Protein AF-D7D9I1-F1 (afdb_monomer)

pLDDT: mean 92.95, std 6.19, range [56.84, 98.31]

Solvent-accessible surface area (backbone atoms only — not comparable to full-atom values): 7046 Å² total; per-residue (Å²): 118,70,66,62,56,53,53,50,42,50,52,43,50,51,48,50,55,49,42,55,56,46,47,55,48,49,57,51,39,51,72,40,37,85,84,43,55,64,52,56,67,68,47,47,65,57,56,49,55,52,49,54,52,45,56,59,52,61,73,41,44,65,59,54,53,66,76,48,72,85,59,56,70,67,62,55,50,51,46,53,48,42,52,46,43,37,53,73,44,48,48,52,53,45,48,52,53,52,51,53,38,32,52,54,28,49,78,69,70,38,50,75,61,28,54,60,46,49,58,54,48,54,59,52,62,77,65,97

Mean predicted aligned error: 3.51 Å

Radius of gyration: 16.72 Å; Cα contacts (8 Å, |Δi|>4): 92; chains: 1; bounding box: 39×20×47 Å

Sequence (128 aa):
MNEYIYDYLSSLRDLVNAYEKLIDKLKYVKNASNSDPEKVDRIIPEIKGILEKTTILLSKYEDVIAINSDIDENTQQYLKTYYKYLKLVSIPYTYDLLNELKQVLIKHNYFKKAIKLDTLIKTLSQLT

Nearest PDB structures (foldseek):
  8gl3-assembly1_A  TM=3.095E-01  e=4.784E-01  synthetic construct
  8auw-assembly1_D  TM=3.550E-01  e=2.085E+00  Homo sapiens
  8e2i-assembly1_F  TM=4.427E-01  e=3.643E+00  Homo sapiens
  2b5u-assembly2_C  TM=2.970E-01  e=1.320E+00  Escherichia coli

Structure (mmCIF, N/CA/C/O backbone):
data_AF-D7D9I1-F1
#
_entry.id   AF-D7D9I1-F1
#
loop_
_atom_site.group_PDB
_atom_site.id
_atom_site.type_symbol
_atom_site.label_atom_id
_atom_site.label_alt_id
_atom_site.label_comp_id
_atom_site.label_asym_id
_atom_site.label_entity_id
_atom_site.label_seq_id
_atom_site.pdbx_PDB_ins_code
_atom_site.Cartn_x
_atom_site.Cartn_y
_atom_site.Cartn_z
_atom_site.occupancy
_atom_site.B_iso_or_equiv
_atom_site.auth_seq_id
_atom_site.auth_comp_id
_atom_site.auth_asym_id
_atom_site.auth_atom_id
_atom_site.pdbx_PDB_model_num
ATOM 1 N N . MET A 1 1 ? 22.738 -6.602 -17.758 1.00 56.84 1 MET A N 1
ATOM 2 C CA . MET A 1 1 ? 22.022 -5.306 -17.757 1.00 56.84 1 MET A CA 1
ATOM 3 C C . MET A 1 1 ? 20.513 -5.525 -17.843 1.00 56.84 1 MET A C 1
ATOM 5 O O . MET A 1 1 ? 19.826 -5.076 -16.942 1.00 56.84 1 MET A O 1
ATOM 9 N N . ASN A 1 2 ? 20.014 -6.335 -18.788 1.00 65.12 2 ASN A N 1
ATOM 10 C CA . ASN A 1 2 ? 18.577 -6.652 -18.894 1.00 65.12 2 ASN A CA 1
ATOM 11 C C . ASN A 1 2 ? 17.963 -7.422 -17.702 1.00 65.12 2 ASN A C 1
ATOM 13 O O . ASN A 1 2 ? 16.790 -7.243 -17.411 1.00 65.12 2 ASN A O 1
ATOM 17 N N . GLU A 1 3 ? 18.717 -8.255 -16.983 1.00 76.75 3 GLU A N 1
ATOM 18 C CA . GLU A 1 3 ? 18.172 -9.035 -15.853 1.00 76.75 3 GLU A CA 1
ATOM 19 C C . GLU A 1 3 ? 17.634 -8.141 -14.720 1.00 76.75 3 GLU A C 1
ATOM 21 O O . GLU A 1 3 ? 16.525 -8.343 -14.235 1.00 76.75 3 GLU A O 1
ATOM 26 N N . TYR A 1 4 ? 18.346 -7.053 -14.409 1.00 84.06 4 TYR A N 1
ATOM 27 C CA . TYR A 1 4 ? 17.949 -6.104 -13.367 1.00 84.06 4 TYR A CA 1
ATOM 28 C C . TYR A 1 4 ? 16.603 -5.419 -13.654 1.00 84.06 4 TYR A C 1
ATOM 30 O O . TYR A 1 4 ? 15.817 -5.190 -12.734 1.00 84.06 4 TYR A O 1
ATOM 38 N N . ILE A 1 5 ? 16.304 -5.101 -14.920 1.00 89.75 5 ILE A N 1
ATOM 39 C CA . ILE A 1 5 ? 15.030 -4.460 -15.259 1.00 89.75 5 ILE A CA 1
ATOM 40 C C . ILE A 1 5 ? 13.858 -5.439 -15.227 1.00 89.75 5 ILE A C 1
ATOM 42 O O . ILE A 1 5 ? 12.763 -5.058 -14.814 1.00 89.75 5 ILE A O 1
ATOM 46 N N . TYR A 1 6 ? 14.083 -6.703 -15.589 1.00 89.81 6 TYR A N 1
ATOM 47 C CA . TYR A 1 6 ? 13.062 -7.740 -15.461 1.00 89.81 6 TYR A CA 1
ATOM 48 C C . TYR A 1 6 ? 12.759 -8.051 -13.992 1.00 89.81 6 TYR A C 1
ATOM 50 O O . TYR A 1 6 ? 11.587 -8.173 -13.628 1.00 89.81 6 TYR A O 1
ATOM 58 N N . ASP A 1 7 ? 13.778 -8.073 -13.131 1.00 92.50 7 ASP A N 1
ATOM 59 C CA . ASP A 1 7 ? 13.600 -8.213 -11.682 1.00 92.50 7 ASP A CA 1
ATOM 60 C C . ASP A 1 7 ? 12.829 -7.030 -11.088 1.00 92.50 7 ASP A C 1
ATOM 62 O O . ASP A 1 7 ? 11.920 -7.204 -10.266 1.00 92.50 7 ASP A O 1
ATOM 66 N N . TYR A 1 8 ? 13.147 -5.810 -11.530 1.00 94.44 8 TYR A N 1
ATOM 67 C CA . TYR A 1 8 ? 12.431 -4.610 -11.110 1.00 94.44 8 TYR A CA 1
ATOM 68 C C . TYR A 1 8 ? 10.973 -4.616 -11.593 1.00 94.44 8 TYR A C 1
ATOM 70 O O . TYR A 1 8 ? 10.062 -4.335 -10.811 1.00 94.44 8 TYR A O 1
ATOM 78 N N . LEU A 1 9 ? 10.726 -5.011 -12.846 1.00 94.75 9 LEU A N 1
ATOM 79 C CA . LEU A 1 9 ? 9.380 -5.181 -13.390 1.00 94.75 9 LEU A CA 1
ATOM 80 C C . LEU A 1 9 ? 8.581 -6.224 -12.597 1.00 94.75 9 LEU A C 1
ATOM 82 O O . LEU A 1 9 ? 7.432 -5.963 -12.229 1.00 94.75 9 LEU A O 1
ATOM 86 N N . SER A 1 10 ? 9.182 -7.378 -12.286 1.00 96.12 10 SER A N 1
ATOM 87 C CA . SER A 1 10 ? 8.534 -8.387 -11.442 1.00 96.12 10 SER A CA 1
ATOM 88 C C . SER A 1 10 ? 8.219 -7.820 -10.062 1.00 96.12 10 SER A C 1
ATOM 90 O O . SER A 1 10 ? 7.110 -8.000 -9.569 1.00 96.12 10 SER A O 1
ATOM 92 N N . SER A 1 11 ? 9.143 -7.059 -9.474 1.00 97.00 11 SER A N 1
ATOM 93 C CA . SER A 1 11 ? 8.949 -6.428 -8.167 1.00 97.00 11 SER A CA 1
ATOM 94 C C . SER A 1 11 ? 7.797 -5.415 -8.166 1.00 97.00 11 SER A C 1
ATOM 96 O O . SER A 1 11 ? 7.018 -5.380 -7.213 1.00 97.00 11 SER A O 1
ATOM 98 N N . LEU A 1 12 ? 7.639 -4.620 -9.232 1.00 96.69 12 LEU A N 1
ATOM 99 C CA . LEU A 1 12 ? 6.495 -3.715 -9.395 1.00 96.69 12 LEU A CA 1
ATOM 100 C C . LEU A 1 12 ? 5.175 -4.480 -9.506 1.00 96.69 12 LEU A C 1
ATOM 102 O O . LEU A 1 12 ? 4.210 -4.141 -8.820 1.00 96.69 12 LEU A O 1
ATOM 106 N N . ARG A 1 13 ? 5.131 -5.530 -10.333 1.00 97.44 13 ARG A N 1
ATOM 107 C CA . ARG A 1 13 ? 3.949 -6.392 -10.469 1.00 97.44 13 ARG A CA 1
ATOM 108 C C . ARG A 1 13 ? 3.576 -7.044 -9.137 1.00 97.44 13 ARG A C 1
ATOM 110 O O . ARG A 1 13 ? 2.408 -7.062 -8.758 1.00 97.44 13 ARG A O 1
ATOM 117 N N . ASP A 1 14 ? 4.559 -7.563 -8.412 1.00 98.19 14 ASP A N 1
ATOM 118 C CA . ASP A 1 14 ? 4.334 -8.223 -7.128 1.00 98.19 14 ASP A CA 1
ATOM 119 C C . ASP A 1 14 ? 3.861 -7.231 -6.063 1.00 98.19 14 ASP A C 1
ATOM 121 O O . ASP A 1 14 ? 3.015 -7.575 -5.234 1.00 98.19 14 ASP A O 1
ATOM 125 N N . LEU A 1 15 ? 4.340 -5.983 -6.113 1.00 98.12 15 LEU A N 1
ATOM 126 C CA . LEU A 1 15 ? 3.844 -4.913 -5.256 1.00 98.12 15 LEU A CA 1
ATOM 127 C C . LEU A 1 15 ? 2.383 -4.568 -5.573 1.00 98.12 15 LEU A C 1
ATOM 129 O O . LEU A 1 15 ? 1.586 -4.440 -4.645 1.00 98.12 15 LEU A O 1
ATOM 133 N N . VAL A 1 16 ? 2.010 -4.479 -6.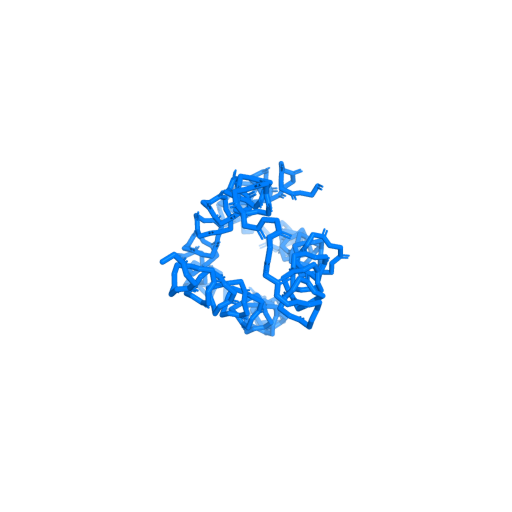852 1.00 98.12 16 VAL A N 1
ATOM 134 C CA . VAL A 1 16 ? 0.608 -4.303 -7.270 1.00 98.12 16 VAL A CA 1
ATOM 135 C C . VAL A 1 16 ? -0.273 -5.419 -6.705 1.00 98.12 16 VAL A C 1
ATOM 137 O O . VAL A 1 16 ? -1.248 -5.142 -6.008 1.00 98.12 16 VAL A O 1
ATOM 140 N N . ASN A 1 17 ? 0.128 -6.677 -6.893 1.00 98.12 17 ASN A N 1
ATOM 141 C CA . ASN A 1 17 ? -0.598 -7.832 -6.361 1.00 98.12 17 ASN A CA 1
ATOM 142 C C . ASN A 1 17 ? -0.705 -7.804 -4.824 1.00 98.12 17 ASN A C 1
ATOM 144 O O . ASN A 1 17 ? -1.698 -8.254 -4.247 1.00 98.12 17 ASN A O 1
ATOM 148 N N . ALA A 1 18 ? 0.327 -7.309 -4.134 1.00 98.31 18 ALA A N 1
ATOM 149 C CA . ALA A 1 18 ? 0.311 -7.162 -2.683 1.00 98.31 18 ALA A CA 1
ATOM 150 C C . ALA A 1 18 ? -0.701 -6.099 -2.232 1.00 98.31 18 ALA A C 1
ATOM 152 O O . ALA A 1 18 ? -1.430 -6.335 -1.268 1.00 98.31 18 ALA A O 1
ATOM 153 N N . TYR A 1 19 ? -0.793 -4.972 -2.944 1.00 98.31 19 TYR A N 1
ATOM 154 C CA . TYR A 1 19 ? -1.816 -3.961 -2.688 1.00 98.31 19 TYR A CA 1
ATOM 155 C C . TYR A 1 19 ? -3.228 -4.489 -2.925 1.00 98.31 19 TYR A C 1
ATOM 157 O O . TYR A 1 19 ? -4.090 -4.259 -2.086 1.00 98.31 19 TYR A O 1
ATOM 165 N N . GLU A 1 20 ? -3.475 -5.234 -4.002 1.00 97.94 20 GLU A N 1
ATOM 166 C CA . GLU A 1 20 ? -4.798 -5.818 -4.268 1.00 97.94 20 GLU A CA 1
ATOM 167 C C . GLU A 1 20 ? -5.243 -6.749 -3.131 1.00 97.94 20 GLU A C 1
ATOM 169 O O . GLU A 1 20 ? -6.333 -6.597 -2.574 1.00 97.94 20 GLU A O 1
ATOM 174 N N . LYS A 1 21 ? -4.347 -7.639 -2.686 1.00 98.19 21 LYS A N 1
ATOM 175 C CA . LYS A 1 21 ? -4.598 -8.503 -1.522 1.00 98.19 21 LYS A CA 1
ATOM 176 C C . LYS A 1 21 ? -4.827 -7.695 -0.245 1.00 98.19 21 LYS A C 1
ATOM 178 O O . LYS A 1 21 ? -5.691 -8.052 0.558 1.00 98.19 21 LYS A O 1
ATOM 183 N N . LEU A 1 22 ? -4.057 -6.626 -0.035 1.00 98.00 22 LEU A N 1
ATOM 184 C CA . LEU A 1 22 ? -4.217 -5.751 1.123 1.00 98.00 22 LEU A CA 1
ATOM 185 C C . LEU A 1 22 ? -5.572 -5.040 1.099 1.00 98.00 22 LEU A C 1
ATOM 187 O O . LEU A 1 22 ? -6.245 -4.995 2.124 1.00 98.00 22 LEU 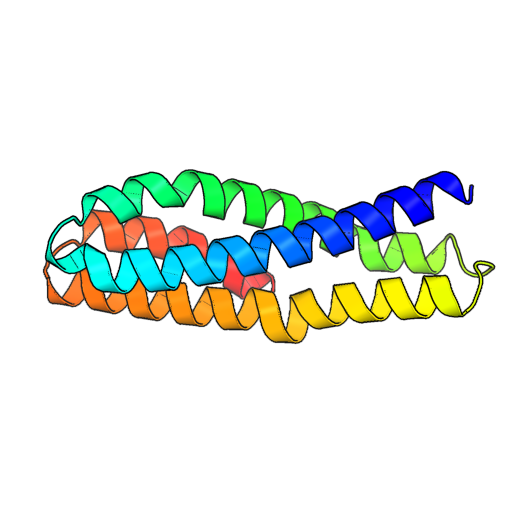A O 1
ATOM 191 N N . ILE A 1 23 ? -5.988 -4.522 -0.054 1.00 98.06 23 ILE A N 1
ATOM 192 C CA . ILE A 1 23 ? -7.273 -3.850 -0.262 1.00 98.06 23 ILE A CA 1
ATOM 193 C C . ILE A 1 23 ? -8.426 -4.781 0.120 1.00 98.06 23 ILE A C 1
ATOM 195 O O . ILE A 1 23 ? -9.306 -4.391 0.892 1.00 98.06 23 ILE A O 1
ATOM 199 N N . ASP A 1 24 ? -8.406 -6.031 -0.341 1.00 97.56 24 ASP A N 1
ATOM 200 C CA . ASP A 1 24 ? -9.452 -7.000 -0.006 1.00 97.56 24 ASP A CA 1
ATOM 201 C C . ASP A 1 24 ? -9.470 -7.344 1.486 1.00 97.56 24 ASP A C 1
ATOM 203 O O . ASP A 1 24 ? -10.532 -7.375 2.120 1.00 97.56 24 ASP A O 1
ATOM 207 N N . LYS A 1 25 ? -8.291 -7.508 2.094 1.00 96.94 25 LYS A N 1
ATOM 208 C CA . LYS A 1 25 ? -8.177 -7.696 3.544 1.00 96.94 25 LYS A CA 1
ATOM 209 C C . LYS A 1 25 ? -8.672 -6.479 4.322 1.00 96.94 25 LYS A C 1
ATOM 211 O O . LYS A 1 25 ? -9.362 -6.654 5.322 1.00 96.94 25 LYS A O 1
ATOM 216 N N . LEU A 1 26 ? -8.371 -5.257 3.885 1.00 97.00 26 LEU A N 1
ATOM 217 C CA . LEU A 1 26 ? -8.819 -4.025 4.537 1.00 97.00 26 LEU A CA 1
ATOM 218 C C . LEU A 1 26 ? -10.340 -3.890 4.498 1.00 97.00 26 LEU A C 1
ATOM 220 O O . LEU A 1 26 ? -10.941 -3.563 5.522 1.00 97.00 26 LEU A O 1
ATOM 224 N N . LYS A 1 27 ? -10.979 -4.219 3.367 1.00 96.00 27 LYS A N 1
ATOM 225 C CA . LYS A 1 27 ? -12.447 -4.285 3.268 1.00 96.00 27 LYS A CA 1
ATOM 226 C C . LYS A 1 27 ? -13.024 -5.266 4.290 1.00 96.00 27 LYS A C 1
ATOM 228 O O . LYS A 1 27 ? -13.965 -4.926 5.008 1.00 96.00 27 LYS A O 1
ATOM 233 N N . TYR A 1 28 ? -12.435 -6.458 4.398 1.00 95.62 28 TYR A N 1
ATOM 234 C CA . TYR A 1 28 ? -12.851 -7.459 5.380 1.00 95.62 28 TYR A CA 1
ATOM 235 C C . TYR A 1 28 ? -12.655 -6.981 6.827 1.00 95.62 28 TYR A C 1
ATOM 237 O O . TYR A 1 28 ? -13.577 -7.071 7.640 1.00 95.62 28 TYR A O 1
ATOM 245 N N . VAL A 1 29 ? -11.477 -6.441 7.155 1.00 94.94 29 VAL A N 1
ATOM 246 C CA . VAL A 1 29 ? -11.152 -5.939 8.498 1.00 94.94 29 VAL A CA 1
ATOM 247 C C . VAL A 1 29 ? -12.081 -4.796 8.893 1.00 94.94 29 VAL A C 1
ATOM 249 O O . VAL A 1 29 ? -12.586 -4.815 10.009 1.00 94.94 29 VAL A O 1
ATOM 252 N N . LYS A 1 30 ? -12.377 -3.857 7.987 1.00 94.00 30 LYS A N 1
ATOM 253 C CA . LYS A 1 30 ? -13.336 -2.764 8.220 1.00 94.00 30 LYS A CA 1
ATOM 254 C C . LYS A 1 30 ? -14.726 -3.274 8.589 1.00 94.00 30 LYS A C 1
ATOM 256 O O . LYS A 1 30 ? -15.344 -2.757 9.514 1.00 94.00 30 LYS A O 1
ATOM 261 N N . ASN A 1 31 ? -15.213 -4.304 7.901 1.00 91.81 31 ASN A N 1
ATOM 262 C CA . ASN A 1 31 ? -16.525 -4.877 8.203 1.00 91.81 31 ASN A CA 1
ATOM 263 C C . ASN A 1 31 ? -16.524 -5.648 9.534 1.00 91.81 31 ASN A C 1
ATOM 265 O O . ASN A 1 31 ? -17.516 -5.638 10.258 1.00 91.81 31 ASN A O 1
ATOM 269 N N . ALA A 1 32 ? -15.408 -6.298 9.874 1.00 91.44 32 ALA A N 1
ATOM 270 C CA . ALA A 1 32 ? -15.280 -7.099 11.088 1.00 91.44 32 ALA A CA 1
ATOM 271 C C . ALA A 1 32 ? -14.864 -6.299 12.336 1.00 91.44 32 ALA A C 1
ATOM 273 O O . ALA A 1 32 ? -15.021 -6.801 13.449 1.00 91.44 32 ALA A O 1
ATOM 274 N N . SER A 1 33 ? -14.335 -5.079 12.190 1.00 86.75 33 SER A N 1
ATOM 275 C CA . SER A 1 33 ? -13.700 -4.338 13.290 1.00 86.75 33 SER A CA 1
ATOM 276 C C . SER A 1 33 ? -14.656 -3.929 14.407 1.00 86.75 33 SER A C 1
ATOM 278 O O . SER A 1 33 ? -14.200 -3.636 15.507 1.00 86.75 33 SER A O 1
ATOM 280 N N . ASN A 1 34 ? -15.968 -3.932 14.152 1.00 83.62 34 ASN A N 1
ATOM 281 C CA . ASN A 1 34 ? -16.978 -3.665 15.180 1.00 83.62 34 ASN A CA 1
ATOM 282 C C . ASN A 1 34 ? -17.111 -4.829 16.175 1.00 83.62 34 ASN A C 1
ATOM 284 O O . ASN A 1 34 ? -17.397 -4.603 17.344 1.00 83.62 34 ASN A O 1
ATOM 288 N N . SER A 1 35 ? -16.916 -6.067 15.712 1.00 87.50 35 SER A N 1
ATOM 289 C CA . SER A 1 35 ? -17.029 -7.281 16.531 1.00 87.50 35 SER A CA 1
ATOM 290 C C . SER A 1 35 ? -15.674 -7.847 16.958 1.00 87.50 35 SER A C 1
ATOM 292 O O . SER A 1 35 ? -15.577 -8.485 17.998 1.00 87.50 35 SER A O 1
ATOM 294 N N . ASP A 1 36 ? -14.629 -7.639 16.153 1.00 90.94 36 ASP A N 1
ATOM 295 C CA . ASP A 1 36 ? -13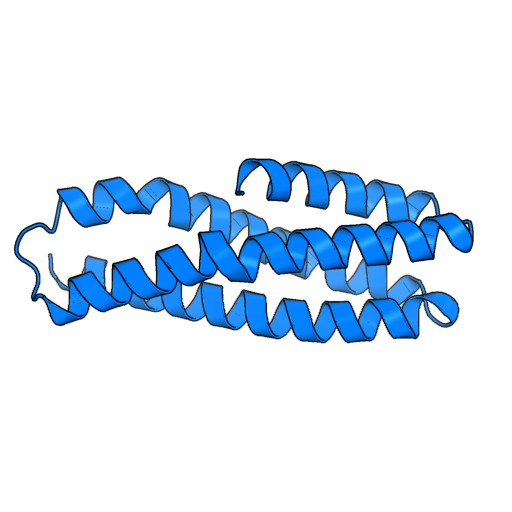.267 -8.109 16.419 1.00 90.94 36 ASP A CA 1
ATOM 296 C C . ASP A 1 36 ? -12.250 -7.013 16.043 1.00 90.94 36 ASP A C 1
ATOM 298 O O . ASP A 1 36 ? -11.644 -7.049 14.962 1.00 90.94 36 ASP A O 1
ATOM 302 N N . PRO A 1 37 ? -12.063 -6.002 16.912 1.00 89.81 37 PRO A N 1
ATOM 303 C CA . PRO A 1 37 ? -11.130 -4.908 16.661 1.00 89.81 37 PRO A CA 1
ATOM 304 C C . PRO A 1 37 ? -9.662 -5.366 16.653 1.00 89.81 37 PRO A C 1
ATOM 306 O O . PRO A 1 37 ? -8.808 -4.658 16.119 1.00 89.81 37 PRO A O 1
ATOM 309 N N . GLU A 1 38 ? -9.335 -6.544 17.197 1.00 93.12 38 GLU A N 1
ATOM 310 C CA . GLU A 1 38 ? -7.966 -7.081 17.213 1.00 93.12 38 GLU A CA 1
ATOM 311 C C . GLU A 1 38 ? -7.468 -7.454 15.812 1.00 93.12 38 GLU A C 1
ATOM 313 O O . GLU A 1 38 ? -6.263 -7.441 15.552 1.00 93.12 38 GLU A O 1
ATOM 318 N N . LYS A 1 39 ? -8.374 -7.689 14.854 1.00 92.94 39 LYS A N 1
ATOM 319 C CA . LYS A 1 39 ? -8.006 -7.860 13.438 1.00 92.94 39 LYS A CA 1
ATOM 320 C C . LYS A 1 39 ? -7.266 -6.654 12.861 1.00 92.94 39 LYS A C 1
ATOM 322 O O . LYS A 1 39 ? -6.430 -6.835 11.979 1.00 92.94 39 LYS A O 1
ATOM 327 N N . VAL A 1 40 ? -7.521 -5.451 13.379 1.00 93.94 40 VAL A N 1
ATOM 328 C CA . VAL A 1 40 ? -6.775 -4.248 12.984 1.00 93.94 40 VAL A CA 1
ATOM 329 C C . VAL A 1 40 ? -5.312 -4.364 13.393 1.00 93.94 40 VAL A C 1
ATOM 331 O O . VAL A 1 40 ? -4.425 -4.091 12.594 1.00 93.94 40 VAL A O 1
ATOM 334 N N . ASP A 1 41 ? -5.034 -4.829 14.609 1.00 93.88 41 ASP A N 1
ATOM 335 C CA . ASP A 1 41 ? -3.653 -4.986 15.066 1.00 93.88 41 ASP A CA 1
ATOM 336 C C . ASP A 1 41 ? -2.910 -6.080 14.281 1.00 93.88 41 ASP A C 1
ATOM 338 O O . ASP A 1 41 ? -1.715 -5.944 14.020 1.00 93.88 41 ASP A O 1
ATOM 342 N N . ARG A 1 42 ? -3.624 -7.115 13.817 1.00 94.25 42 ARG A N 1
ATOM 343 C CA . ARG A 1 42 ? -3.057 -8.197 12.993 1.00 94.25 42 ARG A CA 1
ATOM 344 C C . ARG A 1 42 ? -2.660 -7.757 11.582 1.00 94.25 42 ARG A C 1
ATOM 346 O O . ARG A 1 42 ? -1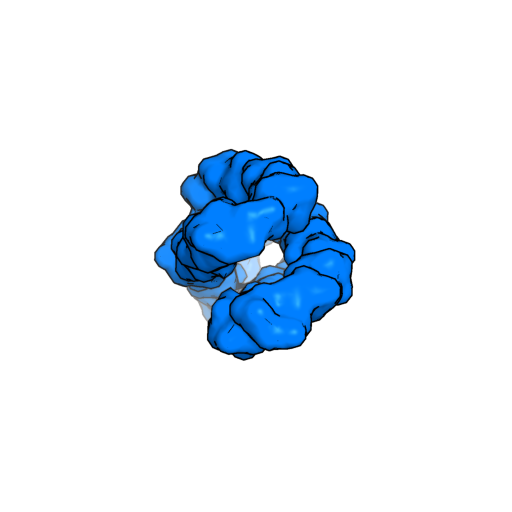.713 -8.317 11.041 1.00 94.25 42 ARG A O 1
ATOM 353 N N . ILE A 1 43 ? -3.354 -6.784 10.984 1.00 95.50 43 ILE A N 1
ATOM 354 C CA . ILE A 1 43 ? -3.061 -6.331 9.611 1.00 95.50 43 ILE A CA 1
ATOM 355 C C . ILE A 1 43 ? -2.004 -5.215 9.555 1.00 95.50 43 ILE A C 1
ATOM 357 O O . ILE A 1 43 ? -1.366 -5.017 8.523 1.00 95.50 43 ILE A O 1
ATOM 361 N N . ILE A 1 44 ? -1.755 -4.511 10.666 1.00 95.31 44 ILE A N 1
ATOM 362 C CA . ILE A 1 44 ? -0.762 -3.422 10.736 1.00 95.31 44 ILE A CA 1
ATOM 363 C C . ILE A 1 44 ? 0.639 -3.829 10.240 1.00 95.31 44 ILE A C 1
ATOM 365 O O . ILE A 1 44 ? 1.212 -3.067 9.457 1.00 95.31 44 ILE A O 1
ATOM 369 N N . PRO A 1 45 ? 1.224 -4.974 10.649 1.00 96.00 45 PRO A N 1
ATOM 370 C CA . PRO A 1 45 ? 2.546 -5.379 10.171 1.00 96.00 45 PRO A CA 1
ATOM 371 C C . PRO A 1 45 ? 2.600 -5.567 8.651 1.00 96.00 45 PRO A C 1
ATOM 373 O O . PRO A 1 45 ? 3.586 -5.198 8.020 1.00 96.00 45 PRO A O 1
ATOM 376 N N . GLU A 1 46 ? 1.524 -6.087 8.058 1.00 96.00 46 GLU A N 1
ATOM 377 C CA . GLU A 1 46 ? 1.425 -6.281 6.610 1.00 96.00 46 GLU A CA 1
ATOM 378 C C . GLU A 1 46 ? 1.376 -4.939 5.869 1.00 96.00 46 GLU A C 1
ATOM 380 O O . GLU A 1 46 ? 2.122 -4.748 4.909 1.00 96.00 46 GLU A O 1
ATOM 385 N N . ILE A 1 47 ? 0.581 -3.977 6.360 1.00 96.94 47 ILE A N 1
ATOM 386 C CA . ILE A 1 47 ? 0.530 -2.618 5.793 1.00 96.94 47 ILE A CA 1
ATOM 387 C C . ILE A 1 47 ? 1.918 -1.969 5.833 1.00 96.94 47 ILE A C 1
ATOM 389 O O . ILE A 1 47 ? 2.356 -1.395 4.839 1.00 96.94 47 ILE A O 1
ATOM 393 N N . LYS A 1 48 ? 2.633 -2.083 6.963 1.00 96.50 48 LYS A N 1
ATOM 394 C CA . LYS A 1 48 ? 3.997 -1.548 7.103 1.00 96.50 48 LYS A CA 1
ATOM 395 C C . LYS A 1 48 ? 4.958 -2.160 6.090 1.00 96.50 48 LYS A C 1
ATOM 397 O O . LYS A 1 48 ? 5.650 -1.421 5.400 1.00 96.50 48 LYS A O 1
ATOM 402 N N . GLY A 1 49 ? 4.957 -3.487 5.957 1.00 96.81 49 GLY A N 1
ATOM 403 C CA . GLY A 1 49 ? 5.834 -4.171 5.008 1.00 96.81 49 GLY A CA 1
ATOM 404 C C . GLY A 1 49 ? 5.557 -3.780 3.552 1.00 96.81 49 GLY A C 1
ATOM 405 O O . GLY A 1 49 ? 6.488 -3.632 2.763 1.00 96.81 49 GLY A O 1
ATOM 406 N N . ILE A 1 50 ? 4.289 -3.570 3.187 1.00 97.56 50 ILE A N 1
ATOM 407 C CA . ILE A 1 50 ? 3.919 -3.082 1.851 1.00 97.56 50 ILE A CA 1
ATOM 408 C C . ILE A 1 50 ? 4.376 -1.631 1.656 1.00 97.56 50 ILE A C 1
ATOM 410 O O . ILE A 1 50 ? 4.955 -1.316 0.616 1.00 97.56 50 ILE A O 1
ATOM 414 N N . LEU A 1 51 ? 4.185 -0.761 2.650 1.00 96.06 51 LEU A N 1
ATOM 415 C CA . LEU A 1 51 ? 4.637 0.633 2.608 1.00 96.06 51 LEU A CA 1
ATOM 416 C C . LEU A 1 51 ? 6.154 0.753 2.442 1.00 96.06 51 LEU A C 1
ATOM 418 O O . LEU A 1 51 ? 6.612 1.488 1.573 1.00 96.06 51 LEU A O 1
ATOM 422 N N . GLU A 1 52 ? 6.934 -0.003 3.214 1.00 95.69 52 GLU A N 1
ATOM 423 C CA . GLU A 1 52 ? 8.399 -0.019 3.110 1.00 95.69 52 GLU A CA 1
ATOM 424 C C . GLU A 1 52 ? 8.856 -0.426 1.703 1.00 95.69 52 GLU A C 1
ATOM 426 O O . GLU A 1 52 ? 9.660 0.271 1.079 1.00 95.69 52 GLU A O 1
ATOM 431 N N . LYS A 1 53 ? 8.280 -1.505 1.154 1.00 96.06 53 LYS A N 1
ATOM 432 C CA . LYS A 1 53 ? 8.550 -1.938 -0.227 1.00 96.06 53 LYS A CA 1
ATOM 433 C C . LYS A 1 53 ? 8.149 -0.883 -1.252 1.00 96.06 53 LYS A C 1
ATOM 435 O O . LYS A 1 53 ? 8.867 -0.685 -2.227 1.00 96.06 53 LYS A O 1
ATOM 440 N N . THR A 1 54 ? 7.026 -0.206 -1.027 1.00 96.38 54 THR A N 1
ATOM 441 C CA . THR A 1 54 ? 6.535 0.862 -1.905 1.00 96.38 54 THR A CA 1
ATOM 442 C C . THR A 1 54 ? 7.531 2.006 -1.965 1.00 96.38 54 THR A C 1
ATOM 444 O O . THR A 1 54 ? 7.959 2.374 -3.054 1.00 96.38 54 THR A O 1
ATOM 447 N N . THR A 1 55 ? 7.963 2.519 -0.813 1.00 94.50 55 THR A N 1
ATOM 448 C CA . THR A 1 55 ? 8.941 3.610 -0.742 1.00 94.50 55 THR A CA 1
ATOM 449 C C . THR A 1 55 ? 10.235 3.253 -1.470 1.00 94.50 55 THR A C 1
ATOM 451 O O . THR A 1 55 ? 10.736 4.057 -2.250 1.00 94.50 55 THR A O 1
ATOM 454 N N . ILE A 1 56 ? 10.751 2.034 -1.267 1.00 94.44 56 ILE A N 1
ATOM 455 C CA . ILE A 1 56 ? 11.992 1.567 -1.906 1.00 94.44 56 ILE A CA 1
ATOM 456 C C . ILE A 1 56 ? 11.833 1.405 -3.421 1.00 94.44 56 ILE A C 1
ATOM 458 O O . ILE A 1 56 ? 12.758 1.717 -4.167 1.00 94.44 56 ILE A O 1
ATOM 462 N N . LEU A 1 57 ? 10.710 0.857 -3.893 1.00 94.75 57 LEU A N 1
ATOM 463 C CA . LEU A 1 57 ? 10.520 0.607 -5.321 1.00 94.75 57 LEU A CA 1
ATOM 464 C C . LEU A 1 57 ? 10.229 1.894 -6.087 1.00 94.75 57 LEU A C 1
ATOM 466 O O . LEU A 1 57 ? 10.815 2.096 -7.149 1.00 94.75 57 LEU A O 1
ATOM 470 N N . LEU A 1 58 ? 9.375 2.770 -5.554 1.00 94.00 58 LEU A N 1
ATOM 471 C CA . LEU A 1 58 ? 9.027 4.021 -6.225 1.00 94.00 58 LEU A CA 1
ATOM 472 C C . LEU A 1 58 ? 10.210 4.992 -6.284 1.00 94.00 58 LEU A C 1
ATOM 474 O O . LEU A 1 58 ? 10.363 5.670 -7.295 1.00 94.00 58 LEU A O 1
ATOM 478 N N . SER A 1 59 ? 11.081 5.025 -5.266 1.00 93.56 59 SER A N 1
ATOM 479 C CA . SER A 1 59 ? 12.263 5.901 -5.288 1.00 93.56 59 SER A CA 1
ATOM 480 C C . SER A 1 59 ? 13.273 5.538 -6.378 1.00 93.56 59 SER A C 1
ATOM 482 O O . SER A 1 59 ? 14.033 6.397 -6.805 1.00 93.56 59 SER A O 1
ATOM 484 N N . LYS A 1 60 ? 13.269 4.284 -6.845 1.00 93.06 60 LYS A N 1
ATOM 485 C CA . LYS A 1 60 ? 14.171 3.784 -7.894 1.00 93.06 60 LYS A CA 1
ATOM 486 C C . LYS A 1 60 ? 13.610 3.930 -9.307 1.00 93.06 60 LYS A C 1
ATOM 488 O O . LYS A 1 60 ? 14.330 3.647 -10.257 1.00 93.06 60 LYS A O 1
ATOM 493 N N . TYR A 1 61 ? 12.335 4.291 -9.464 1.00 92.12 61 TYR A N 1
ATOM 494 C CA . TYR A 1 61 ? 11.648 4.193 -10.754 1.00 92.12 61 TYR A CA 1
ATOM 495 C C . TYR A 1 61 ? 12.306 5.051 -11.841 1.00 92.12 61 TYR A C 1
ATOM 497 O O . TYR A 1 61 ? 12.637 4.534 -12.906 1.00 92.12 61 TYR A O 1
ATOM 505 N N . GLU A 1 62 ? 12.544 6.333 -11.554 1.00 89.88 62 GLU A N 1
ATOM 506 C CA . GLU A 1 62 ? 13.147 7.267 -12.516 1.00 89.88 62 GLU A CA 1
ATOM 507 C C . GLU A 1 62 ? 14.559 6.825 -12.924 1.00 89.88 62 GLU A C 1
ATOM 509 O O . GLU A 1 62 ? 14.872 6.784 -14.112 1.00 89.88 62 GLU A O 1
ATOM 514 N N . ASP A 1 63 ? 15.377 6.390 -11.959 1.00 90.12 63 ASP A N 1
ATOM 515 C CA . ASP A 1 63 ? 16.730 5.888 -12.221 1.00 90.12 63 ASP A CA 1
ATOM 516 C C . ASP A 1 63 ? 16.708 4.626 -13.092 1.00 90.12 63 ASP A C 1
ATOM 518 O O . ASP A 1 63 ? 17.490 4.495 -14.034 1.00 90.12 63 ASP A O 1
ATOM 522 N N . VAL A 1 64 ? 15.795 3.689 -12.809 1.00 89.69 64 VAL A N 1
ATOM 523 C CA . VAL A 1 64 ? 15.658 2.451 -13.588 1.00 89.69 64 VAL A CA 1
ATOM 524 C C . VAL A 1 64 ? 15.272 2.762 -15.031 1.00 89.69 64 VAL A C 1
ATOM 526 O O . VAL A 1 64 ? 15.856 2.176 -15.941 1.00 89.69 64 VAL A O 1
ATOM 529 N N . ILE A 1 65 ? 14.333 3.685 -15.252 1.00 87.19 65 ILE A N 1
ATOM 530 C CA . ILE A 1 65 ? 13.923 4.089 -16.601 1.00 87.19 65 ILE A CA 1
ATOM 531 C C . ILE A 1 65 ? 15.061 4.822 -17.326 1.00 87.19 65 ILE A C 1
ATOM 533 O O . ILE A 1 65 ? 15.322 4.522 -18.489 1.00 87.19 65 ILE A O 1
ATOM 537 N N . ALA A 1 66 ? 15.773 5.729 -16.652 1.00 86.69 66 ALA A N 1
ATOM 538 C CA . ALA A 1 66 ? 16.854 6.509 -17.256 1.00 86.69 66 ALA A CA 1
ATOM 539 C C . ALA A 1 66 ? 18.064 5.651 -17.663 1.00 86.69 66 ALA A C 1
ATOM 541 O O . ALA A 1 66 ? 18.632 5.854 -18.733 1.00 86.69 66 ALA A O 1
ATOM 542 N N . ILE A 1 67 ? 18.455 4.683 -16.827 1.00 85.75 67 ILE A N 1
ATOM 543 C CA . ILE A 1 67 ? 19.620 3.813 -17.073 1.00 85.75 67 ILE A CA 1
ATOM 544 C C . ILE A 1 67 ? 19.332 2.769 -18.164 1.00 85.75 67 ILE A C 1
ATOM 546 O O . ILE A 1 67 ? 20.258 2.262 -18.793 1.00 85.75 67 ILE A O 1
ATOM 550 N N . ASN A 1 68 ? 18.062 2.440 -18.403 1.00 81.38 68 ASN A N 1
ATOM 551 C CA . ASN A 1 68 ? 17.652 1.375 -19.316 1.00 81.38 68 ASN A CA 1
ATOM 552 C C . ASN A 1 68 ? 16.852 1.929 -20.510 1.00 81.38 68 ASN A C 1
ATOM 554 O O . ASN A 1 68 ? 15.797 1.399 -20.857 1.00 81.38 68 ASN A O 1
ATOM 558 N N . SER A 1 69 ? 17.364 2.989 -21.145 1.00 74.81 69 SER A N 1
ATOM 559 C CA . SER A 1 69 ? 16.726 3.649 -22.298 1.00 74.81 69 SER A CA 1
ATOM 560 C C . SER A 1 69 ? 16.511 2.735 -23.508 1.00 74.81 69 SER A C 1
ATOM 562 O O . SER A 1 69 ? 15.609 2.980 -24.306 1.00 74.81 69 SER A O 1
ATOM 564 N N . ASP A 1 70 ? 17.315 1.676 -23.624 1.00 82.56 70 ASP A N 1
ATOM 565 C CA . ASP A 1 70 ? 17.394 0.820 -24.814 1.00 82.56 70 ASP A CA 1
ATOM 566 C C . ASP A 1 70 ? 16.565 -0.473 -24.695 1.00 82.56 70 ASP A C 1
ATOM 568 O O . ASP A 1 70 ? 16.694 -1.382 -25.517 1.00 82.56 70 ASP A O 1
ATOM 572 N N . ILE A 1 71 ? 15.727 -0.597 -23.661 1.00 85.88 71 ILE A N 1
ATOM 573 C CA . ILE A 1 71 ? 14.852 -1.768 -23.501 1.00 85.88 71 ILE A CA 1
ATOM 574 C C . ILE A 1 71 ? 13.684 -1.719 -24.482 1.00 85.88 71 ILE A C 1
ATOM 576 O O . ILE A 1 71 ? 13.259 -0.644 -24.909 1.00 85.88 71 ILE A O 1
ATOM 580 N N . ASP A 1 72 ? 13.134 -2.889 -24.797 1.00 89.56 72 ASP A N 1
ATOM 581 C CA . ASP A 1 72 ? 12.027 -3.005 -25.736 1.00 89.56 72 ASP A CA 1
ATOM 582 C C . ASP A 1 72 ? 10.771 -2.255 -25.260 1.00 89.56 72 ASP A C 1
ATOM 584 O O . ASP A 1 72 ? 10.490 -2.130 -24.063 1.00 89.56 72 ASP A O 1
ATOM 588 N N . GLU A 1 73 ? 9.989 -1.780 -26.229 1.00 88.81 73 GLU A N 1
ATOM 589 C CA . GLU A 1 73 ? 8.803 -0.953 -26.001 1.00 88.81 73 GLU A CA 1
ATOM 590 C C . GLU A 1 73 ? 7.772 -1.630 -25.082 1.00 88.81 73 GLU A C 1
ATOM 592 O O . GLU A 1 73 ? 7.161 -0.963 -24.243 1.00 88.81 73 GLU A O 1
ATOM 597 N N . ASN A 1 74 ? 7.613 -2.957 -25.168 1.00 91.12 74 ASN A N 1
ATOM 598 C CA . ASN A 1 74 ? 6.658 -3.675 -24.324 1.00 91.12 74 ASN A CA 1
ATOM 599 C C . ASN A 1 74 ? 7.090 -3.631 -22.857 1.00 91.12 74 ASN A C 1
ATOM 601 O O . ASN A 1 74 ? 6.273 -3.324 -21.986 1.00 91.12 74 ASN A O 1
ATOM 605 N N . THR A 1 75 ? 8.368 -3.889 -22.570 1.00 91.56 75 THR A N 1
ATOM 606 C CA . THR A 1 75 ? 8.910 -3.804 -21.208 1.00 91.56 75 THR A CA 1
ATOM 607 C C . THR A 1 75 ? 8.749 -2.394 -20.632 1.00 91.56 75 THR A C 1
ATOM 609 O O . THR A 1 75 ? 8.266 -2.251 -19.503 1.00 91.56 75 THR A O 1
ATOM 612 N N . GLN A 1 76 ? 9.049 -1.343 -21.410 1.00 90.88 76 GLN A N 1
ATOM 613 C CA . GLN A 1 76 ? 8.814 0.049 -20.988 1.00 90.88 76 GLN A CA 1
ATOM 614 C C . GLN A 1 76 ? 7.339 0.295 -20.654 1.00 90.88 76 GLN A C 1
ATOM 616 O O . GLN A 1 76 ? 7.005 0.894 -19.625 1.00 90.88 76 GLN A O 1
ATOM 621 N N . GLN A 1 77 ? 6.438 -0.197 -21.506 1.00 92.50 77 GLN A N 1
ATOM 622 C CA . GLN A 1 77 ? 5.005 -0.021 -21.331 1.00 92.50 77 GLN A CA 1
ATOM 623 C C . GLN A 1 77 ? 4.487 -0.745 -20.081 1.00 92.50 77 GLN A C 1
ATOM 625 O O . GLN A 1 77 ? 3.675 -0.177 -19.341 1.00 92.50 77 GLN A O 1
ATOM 630 N N . TYR A 1 78 ? 4.968 -1.956 -19.792 1.00 94.50 78 TYR A N 1
ATOM 631 C CA . TYR A 1 78 ? 4.597 -2.687 -18.579 1.00 94.50 78 TYR A CA 1
ATOM 632 C C . TYR A 1 78 ? 5.092 -1.995 -17.307 1.00 94.50 78 TYR A C 1
ATOM 634 O O . TYR A 1 78 ? 4.306 -1.826 -16.372 1.00 94.50 78 TYR A O 1
ATOM 642 N N . LEU A 1 79 ? 6.345 -1.525 -17.281 1.00 94.50 79 LEU A N 1
ATOM 643 C CA . LEU A 1 79 ? 6.886 -0.747 -16.159 1.00 94.50 79 LEU A CA 1
ATOM 644 C C . LEU A 1 79 ? 6.015 0.474 -15.864 1.00 94.50 79 LEU A C 1
ATOM 646 O O . LE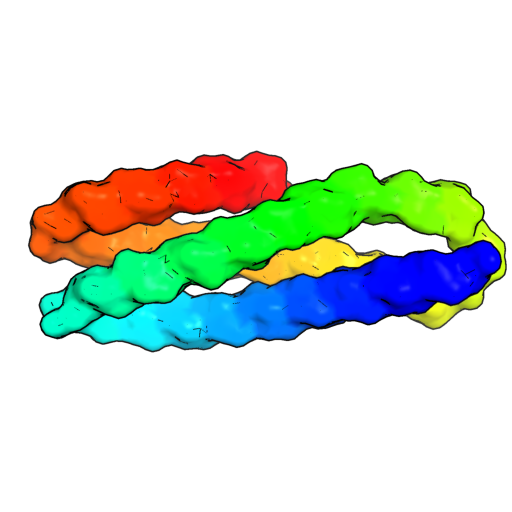U A 1 79 ? 5.554 0.666 -14.736 1.00 94.50 79 LEU A O 1
ATOM 650 N N . LYS A 1 80 ? 5.717 1.254 -16.907 1.00 93.94 80 LYS A N 1
ATOM 651 C CA . LYS A 1 80 ? 4.872 2.447 -16.815 1.00 93.94 80 LYS A CA 1
ATOM 652 C C . LYS A 1 80 ? 3.462 2.115 -16.346 1.00 93.94 80 LYS A C 1
ATOM 654 O O . LYS A 1 80 ? 2.881 2.872 -15.571 1.00 93.94 80 LYS A O 1
ATOM 659 N N . THR A 1 81 ? 2.907 0.998 -16.807 1.00 96.38 81 THR A N 1
ATOM 660 C CA . THR A 1 81 ? 1.562 0.551 -16.433 1.00 96.38 81 THR A CA 1
ATOM 661 C C . THR A 1 81 ? 1.492 0.199 -14.954 1.00 96.38 81 THR A C 1
ATOM 663 O O . THR A 1 81 ? 0.652 0.756 -14.248 1.00 96.38 81 THR A O 1
ATOM 666 N N . TYR A 1 82 ? 2.391 -0.653 -14.456 1.00 97.62 82 TYR A N 1
ATOM 667 C CA . TYR A 1 82 ? 2.386 -1.034 -13.043 1.00 97.62 82 TYR A CA 1
ATOM 668 C C . TYR A 1 82 ? 2.693 0.152 -12.128 1.00 97.62 82 TYR A C 1
ATOM 670 O O . TYR A 1 82 ? 2.004 0.340 -11.126 1.00 97.62 82 TYR A O 1
ATOM 678 N N . TYR A 1 83 ? 3.648 1.008 -12.500 1.00 96.31 83 TYR A N 1
ATOM 679 C CA . TYR A 1 83 ? 3.934 2.233 -11.753 1.00 96.31 83 TYR A CA 1
ATOM 680 C C . TYR A 1 83 ? 2.709 3.154 -11.661 1.00 96.31 83 TYR A C 1
ATOM 682 O O . TYR A 1 83 ? 2.333 3.592 -10.571 1.00 96.31 83 TYR A O 1
ATOM 690 N N . LYS A 1 84 ? 2.024 3.400 -12.787 1.00 96.12 84 LYS A N 1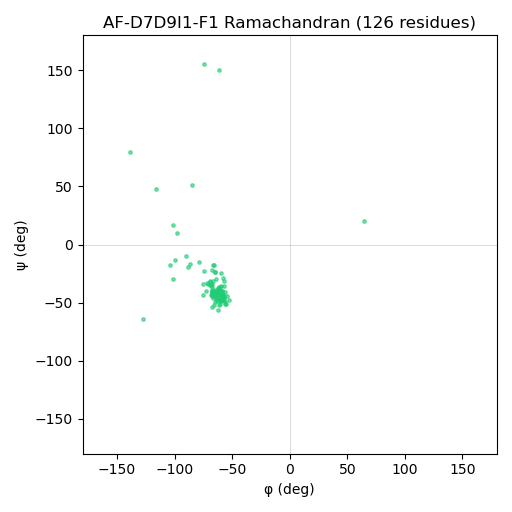
ATOM 691 C CA . LYS A 1 84 ? 0.786 4.192 -12.803 1.00 96.12 84 LYS A CA 1
ATOM 692 C C . LYS A 1 84 ? -0.320 3.542 -11.984 1.00 96.12 84 LYS A C 1
ATOM 694 O O . LYS A 1 84 ? -1.016 4.249 -11.264 1.00 96.12 84 LYS A O 1
ATOM 699 N N . TYR A 1 85 ? -0.481 2.225 -12.065 1.00 97.00 85 TYR A N 1
ATOM 700 C CA . TYR A 1 85 ? -1.490 1.517 -11.283 1.00 97.00 85 TYR A CA 1
ATOM 701 C C . TYR A 1 85 ? -1.237 1.653 -9.777 1.00 97.00 85 TYR A C 1
ATOM 703 O O . TYR A 1 85 ? -2.176 1.879 -9.014 1.00 97.00 85 TYR A O 1
ATOM 711 N N . LEU A 1 86 ? 0.026 1.615 -9.340 1.00 97.19 86 LEU A N 1
ATOM 712 C CA . LEU A 1 86 ? 0.381 1.901 -7.950 1.00 97.19 86 LEU A CA 1
ATOM 713 C C . LEU A 1 86 ? 0.009 3.334 -7.559 1.00 97.19 86 LEU A C 1
ATOM 715 O O . LEU A 1 86 ? -0.756 3.533 -6.617 1.00 97.19 86 LEU A O 1
ATOM 719 N N . LYS A 1 87 ? 0.516 4.321 -8.306 1.00 96.00 87 LYS A N 1
ATOM 720 C CA . LYS A 1 87 ? 0.387 5.751 -7.987 1.00 96.00 87 LYS A CA 1
ATOM 721 C C . LYS A 1 87 ? -1.040 6.287 -8.083 1.00 96.00 87 LYS A C 1
ATOM 723 O O . LYS A 1 87 ? -1.404 7.157 -7.302 1.00 96.00 87 LYS A O 1
ATOM 728 N N . LEU A 1 88 ? -1.826 5.802 -9.041 1.00 96.06 88 LEU A N 1
ATOM 729 C CA . LEU A 1 88 ? -3.137 6.369 -9.370 1.00 96.06 88 LEU A CA 1
ATOM 730 C C . LEU A 1 88 ? -4.310 5.540 -8.848 1.00 96.06 88 LEU A C 1
ATOM 732 O O . LEU A 1 88 ? -5.419 6.059 -8.783 1.00 96.06 88 LEU A O 1
ATOM 736 N N . VAL A 1 89 ? -4.090 4.269 -8.495 1.00 96.38 89 VAL A N 1
ATOM 737 C CA . VAL A 1 89 ? -5.176 3.361 -8.094 1.00 96.38 89 VAL A CA 1
ATOM 738 C C . VAL A 1 89 ? -4.886 2.708 -6.749 1.00 96.38 89 VAL A C 1
ATOM 740 O O . VAL A 1 89 ? -5.596 2.959 -5.780 1.00 96.38 89 VAL A O 1
ATOM 743 N N . SER A 1 90 ? -3.831 1.897 -6.661 1.00 97.06 90 SER A N 1
ATOM 744 C CA . SER A 1 90 ? -3.588 1.035 -5.496 1.00 97.06 90 SER A CA 1
ATOM 745 C C . SER A 1 90 ? -3.316 1.829 -4.217 1.00 97.06 90 SER A C 1
ATOM 747 O O . SER A 1 90 ? -3.933 1.567 -3.182 1.00 97.06 90 SER A O 1
ATOM 749 N N . ILE A 1 91 ? -2.409 2.811 -4.286 1.00 97.00 91 ILE A N 1
ATOM 750 C CA . ILE A 1 91 ? -2.042 3.651 -3.142 1.00 97.00 91 ILE A CA 1
ATOM 751 C C . ILE A 1 91 ? -3.227 4.549 -2.746 1.00 97.00 91 ILE A C 1
ATOM 753 O O . ILE A 1 91 ? -3.660 4.432 -1.598 1.00 97.00 91 ILE A O 1
ATOM 757 N N . PRO A 1 92 ? -3.836 5.356 -3.647 1.00 97.06 92 PRO A N 1
ATOM 758 C CA . PRO A 1 92 ? -5.003 6.167 -3.290 1.00 97.06 92 PRO A CA 1
ATOM 759 C C . PRO A 1 92 ? -6.148 5.353 -2.684 1.00 97.06 92 PRO A C 1
ATOM 761 O O . PRO A 1 92 ? -6.691 5.715 -1.646 1.00 97.06 92 PRO A O 1
ATOM 764 N N . TYR A 1 93 ? -6.476 4.194 -3.256 1.00 96.88 93 TYR A N 1
ATOM 765 C CA . TYR A 1 93 ? -7.591 3.417 -2.730 1.00 96.88 93 TYR A 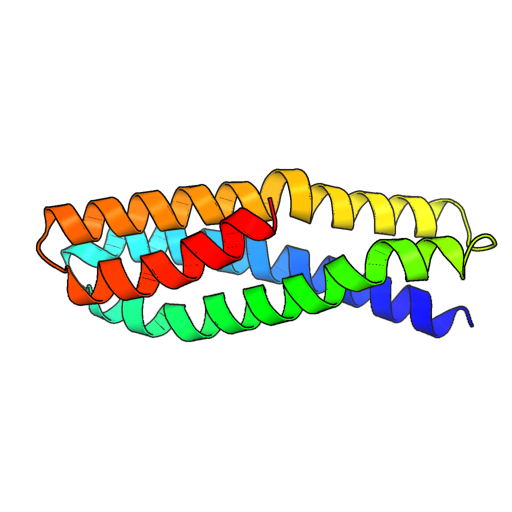CA 1
ATOM 766 C C . TYR A 1 93 ? -7.290 2.804 -1.353 1.00 96.88 93 TYR A C 1
ATOM 768 O O . TYR A 1 93 ? -8.155 2.739 -0.478 1.00 96.88 93 TYR A O 1
ATOM 776 N N . THR A 1 94 ? -6.039 2.402 -1.119 1.00 97.56 94 THR A N 1
ATOM 777 C CA . THR A 1 94 ? -5.596 1.947 0.206 1.00 97.56 94 THR A CA 1
ATOM 778 C C . THR A 1 94 ? -5.651 3.083 1.228 1.00 97.56 94 THR A C 1
ATOM 780 O O . THR A 1 94 ? -6.073 2.854 2.363 1.00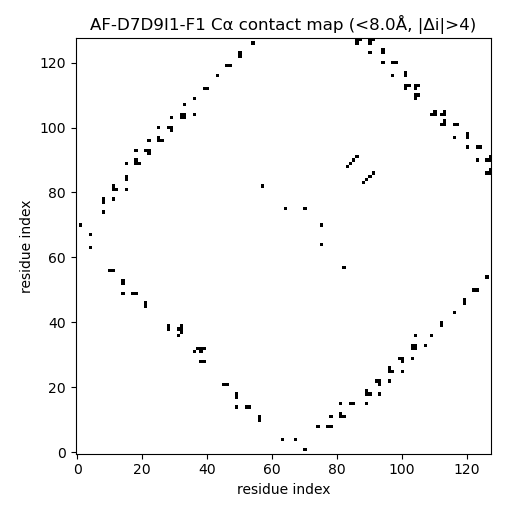 97.56 94 THR A O 1
ATOM 783 N N . TYR A 1 95 ? -5.275 4.306 0.837 1.00 97.50 95 TYR A N 1
ATOM 784 C CA . TYR A 1 95 ? -5.397 5.503 1.674 1.00 97.50 95 TYR A CA 1
ATOM 785 C C . TYR A 1 95 ? -6.838 5.716 2.141 1.00 97.50 95 TYR A C 1
ATOM 787 O O . TYR A 1 95 ? -7.085 5.871 3.341 1.00 97.50 95 TYR A O 1
ATOM 795 N N . ASP A 1 96 ? -7.787 5.669 1.208 1.00 96.75 96 ASP A N 1
ATOM 796 C CA . ASP A 1 96 ? -9.205 5.869 1.501 1.00 96.75 96 ASP A CA 1
ATOM 797 C C . ASP A 1 96 ? -9.729 4.790 2.454 1.00 96.75 96 ASP A C 1
ATOM 799 O O . ASP A 1 96 ? -10.320 5.105 3.488 1.00 96.75 96 ASP A O 1
ATOM 803 N N . LEU A 1 97 ? -9.420 3.515 2.191 1.00 96.94 97 LEU A N 1
ATOM 804 C CA . LEU A 1 97 ? -9.838 2.405 3.052 1.00 96.94 97 LEU A CA 1
ATOM 805 C C . LEU A 1 97 ? -9.271 2.499 4.474 1.00 96.94 97 LEU A C 1
ATOM 807 O O . LEU A 1 97 ? -9.970 2.182 5.440 1.00 96.94 97 LEU A O 1
ATOM 811 N N . LEU A 1 98 ? -8.017 2.935 4.629 1.00 97.00 98 LEU A N 1
ATOM 812 C CA . LEU A 1 98 ? -7.417 3.145 5.947 1.00 97.00 98 LEU A CA 1
ATOM 813 C C . LEU A 1 98 ? -8.088 4.303 6.692 1.00 97.00 98 LEU A C 1
ATOM 815 O O . LEU A 1 98 ? -8.330 4.189 7.897 1.00 97.00 98 LEU A O 1
ATOM 819 N N . ASN A 1 99 ? -8.426 5.389 5.993 1.00 97.19 99 ASN A N 1
ATOM 820 C CA . ASN A 1 99 ? -9.184 6.491 6.578 1.00 97.19 99 ASN A CA 1
ATOM 821 C C . ASN A 1 99 ? -10.583 6.046 7.010 1.00 97.19 99 ASN A C 1
ATOM 823 O O . ASN A 1 99 ? -10.981 6.319 8.142 1.00 97.19 99 ASN A O 1
ATOM 827 N N . GLU A 1 100 ? -11.303 5.305 6.171 1.00 96.31 100 GLU A N 1
ATOM 828 C CA . GLU A 1 100 ? -12.607 4.739 6.524 1.00 96.31 100 GLU A CA 1
ATOM 829 C C . GLU A 1 100 ? -12.520 3.831 7.758 1.00 96.31 100 GLU A C 1
ATOM 831 O O . GLU A 1 100 ? -13.294 3.990 8.704 1.00 96.31 100 GLU A O 1
ATOM 836 N N . LEU A 1 101 ? -11.546 2.914 7.794 1.00 96.44 101 LEU A N 1
ATOM 837 C CA . LEU A 1 101 ? -11.313 2.038 8.942 1.00 96.44 101 LEU A CA 1
ATOM 838 C C . LEU A 1 101 ? -11.008 2.847 10.212 1.00 96.44 101 LEU A C 1
ATOM 840 O O . LEU A 1 101 ? -11.548 2.557 11.280 1.00 96.44 101 LEU A O 1
ATOM 844 N N . LYS A 1 102 ? -10.188 3.898 10.108 1.00 96.38 102 LYS A N 1
ATOM 845 C CA . LYS A 1 102 ? -9.905 4.813 11.221 1.00 96.38 102 LYS A CA 1
ATOM 846 C C . LYS A 1 102 ? -11.185 5.477 11.738 1.00 96.38 102 LYS A C 1
ATOM 848 O O . LYS A 1 102 ? -11.376 5.517 12.953 1.00 96.38 102 LYS A O 1
ATOM 853 N N . GLN A 1 103 ? -12.073 5.950 10.859 1.00 95.50 103 GLN A N 1
ATOM 854 C CA . GLN A 1 103 ? -13.352 6.546 11.272 1.00 95.50 103 GLN A CA 1
ATOM 855 C C . GLN A 1 103 ? -14.251 5.537 11.994 1.00 95.50 103 GLN A C 1
ATOM 857 O O . GLN A 1 103 ? -14.845 5.864 13.023 1.00 95.50 103 GLN A O 1
ATOM 862 N N . VAL A 1 104 ? -14.301 4.289 11.516 1.00 94.50 104 VAL A N 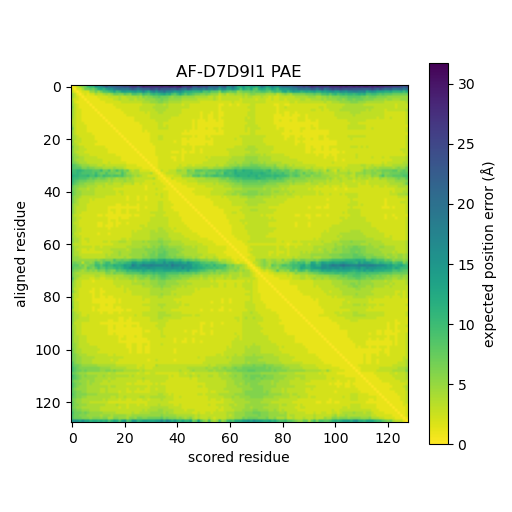1
ATOM 863 C CA . VAL A 1 104 ? -15.030 3.204 12.192 1.00 94.50 104 VAL A CA 1
ATOM 864 C C . VAL A 1 104 ? -14.485 2.976 13.604 1.00 94.50 104 VAL A C 1
ATOM 866 O O . VAL A 1 104 ? -15.264 2.880 14.552 1.00 94.50 104 VAL A O 1
ATOM 869 N N . LEU A 1 105 ? -13.162 2.948 13.776 1.00 94.56 105 LEU A N 1
ATOM 870 C CA . LEU A 1 105 ? -12.538 2.762 15.088 1.00 94.56 105 LEU A CA 1
ATOM 871 C C . LEU A 1 105 ? -12.811 3.926 16.043 1.00 94.56 105 LEU A C 1
ATOM 873 O O . LEU A 1 105 ? -13.104 3.689 17.213 1.00 94.56 105 LEU A O 1
ATOM 877 N N . ILE A 1 106 ? -12.752 5.168 15.554 1.00 94.88 106 ILE A N 1
ATOM 878 C CA . ILE A 1 106 ? -13.081 6.367 16.340 1.00 94.88 106 ILE A CA 1
ATOM 879 C C . ILE A 1 106 ? -14.536 6.308 16.811 1.00 94.88 106 ILE A C 1
ATOM 881 O O . ILE A 1 106 ? -14.797 6.490 17.998 1.00 94.88 106 ILE A O 1
ATOM 885 N N . LYS A 1 107 ? -15.470 5.976 15.910 1.00 94.50 107 LYS A N 1
ATOM 886 C CA . LYS A 1 107 ? -16.903 5.862 16.220 1.00 94.50 107 LYS A CA 1
ATOM 887 C C . LYS A 1 107 ? -17.197 4.857 17.343 1.00 94.50 107 LYS A C 1
ATOM 889 O O . LYS A 1 107 ? -18.143 5.056 18.096 1.00 94.50 107 LYS A O 1
ATOM 894 N N . HIS A 1 108 ? -16.389 3.804 17.466 1.00 92.19 108 HIS A N 1
ATOM 895 C CA . HIS A 1 108 ? -16.539 2.760 18.487 1.00 92.19 108 HIS A CA 1
ATOM 896 C C . HIS A 1 108 ? -15.558 2.911 19.667 1.00 92.19 108 HIS A C 1
ATOM 898 O O . HIS A 1 108 ? -15.365 1.971 20.433 1.00 92.19 108 HIS A O 1
ATOM 904 N N . ASN A 1 109 ? -14.949 4.090 19.845 1.00 93.81 109 ASN A N 1
ATOM 905 C CA . ASN A 1 109 ? -14.029 4.417 20.945 1.00 93.81 109 ASN A CA 1
ATOM 906 C C . ASN A 1 109 ? -12.706 3.618 20.972 1.00 93.81 109 ASN A C 1
ATOM 908 O O . ASN A 1 109 ? -12.003 3.589 21.985 1.00 93.81 109 ASN A O 1
ATOM 912 N N . TYR A 1 110 ? -12.287 3.020 19.854 1.00 93.81 110 TYR A N 1
ATOM 913 C CA . TYR A 1 110 ? -11.012 2.299 19.724 1.00 93.81 110 TYR A CA 1
ATOM 914 C C . TYR A 1 110 ? -9.832 3.232 19.384 1.00 93.81 110 TYR A C 1
ATOM 916 O O . TYR A 1 110 ? -9.051 2.982 18.460 1.00 93.81 110 TYR A O 1
ATOM 924 N N . PHE A 1 111 ? -9.659 4.313 20.151 1.00 93.50 111 PHE A N 1
ATOM 925 C CA . PHE A 1 111 ? -8.720 5.404 19.837 1.00 93.50 111 PHE A CA 1
ATOM 926 C C . PHE A 1 111 ? -7.259 4.964 19.694 1.00 93.50 111 PHE A C 1
ATOM 928 O O . PHE A 1 111 ? -6.568 5.408 18.780 1.00 93.50 111 PHE A O 1
ATOM 935 N N . LYS A 1 112 ? -6.778 4.046 20.544 1.00 93.50 112 LYS A N 1
ATOM 936 C CA . LYS A 1 112 ? -5.394 3.542 20.461 1.00 93.50 112 LYS A CA 1
ATOM 937 C C . LYS A 1 112 ? -5.099 2.896 19.104 1.00 93.50 112 LYS A C 1
ATOM 939 O O . LYS A 1 112 ? -4.025 3.108 18.551 1.00 93.50 112 LYS A O 1
ATOM 944 N N . LYS A 1 113 ? -6.049 2.131 18.558 1.00 93.25 113 LYS A N 1
ATOM 945 C CA . LYS A 1 113 ? -5.923 1.491 17.239 1.00 93.25 113 LYS A CA 1
ATOM 946 C C . LYS A 1 113 ? -6.033 2.530 16.117 1.00 93.25 113 LYS A C 1
ATOM 948 O O . LYS A 1 113 ? -5.232 2.500 15.189 1.00 93.25 113 LYS A O 1
ATOM 953 N N . ALA A 1 114 ? -6.934 3.507 16.253 1.00 94.12 114 ALA A N 1
ATOM 954 C CA . ALA A 1 114 ? -7.050 4.624 15.312 1.00 94.12 114 ALA A CA 1
ATOM 955 C C . ALA A 1 114 ? -5.751 5.451 15.200 1.00 94.12 114 ALA A C 1
ATOM 957 O O . ALA A 1 114 ? -5.352 5.812 14.096 1.00 94.12 114 ALA A O 1
ATOM 958 N N . ILE A 1 115 ? -5.053 5.694 16.317 1.00 94.25 115 ILE A N 1
ATOM 959 C CA . ILE A 1 115 ? -3.749 6.384 16.332 1.00 94.25 115 ILE A CA 1
ATOM 960 C C . ILE A 1 115 ? -2.687 5.578 15.576 1.00 94.25 115 ILE A C 1
ATOM 962 O O . ILE A 1 115 ? -1.914 6.152 14.815 1.00 94.25 115 ILE A O 1
ATOM 966 N N . LYS A 1 116 ? -2.655 4.248 15.733 1.00 93.50 116 LYS A N 1
ATOM 967 C CA . LYS A 1 116 ? -1.709 3.408 14.979 1.00 93.50 116 LYS A CA 1
ATOM 968 C C . LYS A 1 116 ? -1.937 3.508 13.467 1.00 93.50 116 LYS A C 1
ATOM 970 O O . LYS A 1 116 ? -0.964 3.537 12.718 1.00 93.50 116 LYS A O 1
ATOM 975 N N . LEU A 1 117 ? -3.198 3.572 13.028 1.00 94.31 117 LEU A N 1
ATOM 976 C CA . LEU A 1 117 ? -3.529 3.773 11.615 1.00 94.31 117 LEU A CA 1
ATOM 977 C C . LEU A 1 117 ? -3.141 5.169 11.123 1.00 94.31 117 LEU A C 1
ATOM 979 O O . LEU A 1 117 ? -2.691 5.291 9.991 1.00 94.31 117 LEU A O 1
ATOM 983 N N . ASP A 1 118 ? -3.255 6.201 11.962 1.00 93.94 118 ASP A N 1
ATOM 984 C CA . ASP A 1 118 ? -2.890 7.576 11.600 1.00 93.94 118 ASP A CA 1
ATOM 985 C C . ASP A 1 118 ? -1.438 7.692 11.118 1.00 93.94 118 ASP A C 1
ATOM 987 O O . ASP A 1 118 ? -1.163 8.351 10.118 1.00 93.94 118 ASP A O 1
ATOM 991 N N . THR A 1 119 ? -0.513 6.988 11.776 1.00 91.81 119 THR A N 1
ATOM 992 C CA . THR A 1 119 ? 0.891 6.939 11.348 1.00 91.81 119 THR A CA 1
ATOM 993 C C . THR A 1 119 ? 1.039 6.331 9.952 1.00 91.81 119 THR A C 1
ATOM 995 O O . THR A 1 119 ? 1.774 6.869 9.130 1.00 91.81 119 THR A O 1
ATOM 998 N N . LEU A 1 120 ? 0.317 5.244 9.658 1.00 94.12 120 LEU A N 1
ATOM 999 C CA . LEU A 1 120 ? 0.363 4.579 8.349 1.00 94.12 120 LEU A CA 1
ATOM 1000 C C . LEU A 1 120 ? -0.245 5.461 7.254 1.00 94.12 120 LEU A C 1
ATOM 1002 O O . LEU A 1 120 ? 0.328 5.586 6.177 1.00 94.12 120 LEU A O 1
ATOM 1006 N N . ILE A 1 121 ? -1.371 6.110 7.554 1.00 95.75 121 ILE A N 1
ATOM 1007 C CA . ILE A 1 121 ? -2.062 7.042 6.654 1.00 95.75 121 ILE A CA 1
ATOM 1008 C C . ILE A 1 121 ? -1.149 8.219 6.300 1.00 95.75 121 ILE A C 1
ATOM 1010 O O . ILE A 1 121 ? -1.061 8.593 5.132 1.00 95.75 121 ILE A O 1
ATOM 1014 N N . LYS A 1 122 ? -0.422 8.774 7.280 1.00 94.06 122 LYS A N 1
ATOM 1015 C CA . LYS A 1 122 ? 0.556 9.848 7.045 1.00 94.06 122 LYS A CA 1
ATOM 1016 C C . LYS A 1 122 ? 1.666 9.411 6.097 1.00 94.06 122 LYS A C 1
ATOM 1018 O O . LYS A 1 122 ? 1.928 10.116 5.128 1.00 94.06 122 LYS A O 1
ATOM 1023 N N . THR A 1 123 ? 2.275 8.249 6.326 1.00 91.75 123 THR A N 1
ATOM 1024 C CA . THR A 1 123 ? 3.294 7.713 5.409 1.00 91.75 123 THR A CA 1
ATOM 1025 C C . THR A 1 123 ? 2.733 7.533 4.002 1.00 91.75 123 THR A C 1
ATOM 1027 O O . THR A 1 123 ? 3.362 7.932 3.029 1.00 91.75 123 THR A O 1
ATOM 1030 N N . LEU A 1 124 ? 1.524 6.988 3.886 1.00 92.12 124 LEU A N 1
ATOM 1031 C CA . LEU A 1 124 ? 0.908 6.707 2.594 1.00 92.12 124 LEU A CA 1
ATOM 1032 C C . LEU A 1 124 ? 0.522 7.998 1.842 1.00 92.12 124 LEU A C 1
ATOM 1034 O O . LEU A 1 124 ? 0.680 8.052 0.629 1.00 92.12 124 LEU A O 1
ATOM 1038 N N . SER A 1 125 ? 0.145 9.071 2.554 1.00 90.44 125 SER A N 1
ATOM 1039 C CA . SER A 1 125 ? -0.124 10.393 1.954 1.00 90.44 125 SER A CA 1
ATOM 1040 C C . SER A 1 125 ? 1.096 11.065 1.320 1.00 90.44 125 SER A C 1
ATOM 1042 O O . SER A 1 125 ? 0.944 11.901 0.438 1.00 90.44 125 SER A O 1
ATOM 1044 N N . GLN A 1 126 ? 2.309 10.701 1.746 1.00 90.25 126 GLN A N 1
ATOM 1045 C CA . GLN A 1 126 ? 3.551 11.182 1.127 1.00 90.25 126 GLN A CA 1
ATOM 1046 C C . GLN A 1 126 ? 3.871 10.435 -0.177 1.00 90.25 126 GLN A C 1
ATOM 1048 O O . GLN A 1 126 ? 4.738 10.863 -0.934 1.00 90.25 126 GLN A O 1
ATOM 1053 N N . LEU A 1 127 ? 3.203 9.300 -0.415 1.00 85.69 127 LEU A N 1
ATOM 1054 C CA . LEU A 1 127 ? 3.383 8.444 -1.587 1.00 85.69 127 LEU A CA 1
ATOM 1055 C C . LEU A 1 127 ? 2.311 8.666 -2.660 1.00 85.69 127 LEU A C 1
ATOM 1057 O O . LEU A 1 127 ? 2.499 8.193 -3.782 1.00 85.69 127 LEU A O 1
ATOM 1061 N N . THR A 1 128 ? 1.214 9.355 -2.344 1.00 70.88 128 THR A N 1
ATOM 1062 C CA . THR A 1 128 ? 0.239 9.910 -3.304 1.00 70.88 128 THR A CA 1
ATOM 1063 C C . THR A 1 128 ? 0.784 11.173 -3.938 1.00 70.88 128 THR A C 1
ATOM 1065 O O . THR A 1 128 ? 0.993 11.143 -5.174 1.00 70.88 128 THR A O 1
#

Foldseek 3Di:
DVVVLVVLLVLLVVLLVLLVVLLVLLVVQLVCCLPPVVSLVVCLVSLVVSLVSLVVSLVCLVVSCVVPVPDDPVSVVSSVVSSCCVQPPSLVSSLVSLVSSLVSCVVNVVVVSSVSSVVSSVSSVVSD

Organism: Staphylothermus hellenicus (strain DSM 12710 / JCM 10830 / BK20S6-10-b1 / P8) (NCBI:txid591019)

Secondary structure (DSSP, 8-state):
-HHHHHHHHHHHHHHHHHHHHHHHHHHHHHHHTTT-THHHHHHHHHHHHHHHHHHHHHHTHHHHHHHTTTS-HHHHHHHHHHHHHIIIIIHHHHHHHHHHHHHHHHHTT-HHHHHHHHHHHHHHHTT-